Protein AF-U2PQF8-F1 (afdb_monomer_lite)

Organism: NCBI:txid1256908

Foldseek 3Di:
DDDDDDDDDDDPDPVPVVVVVVVVVVVVVVVVVPDDPDDDDVVVVCVVVVDPPDPDPPPPDDDLVLLVVLVVQLVVCLQPVVSDDLVSVVSVVQVCAPPWDAFPVRRIWGWHDDDQWIDIPVDPDTQGSVQLSLLLSQLSVCVNVVHQPPHLVSSVTPPSRVVVRVCVVSVSHDNDPPPPPDD

pLDDT: mean 72.2, std 27.22, range [27.94, 98.44]

Secondary structure (DSSP, 8-state):
-------------THHHHHHHHHHHHHHHHTTTSS------HHHHHHHS--SS-S-----SS--HHHHHHHHHHHHHTT-GGG--HHHHHHHHHHTTT--EE-TTS-EE-EEEETTEEEETT-SS-EEHHHHHHHHHHHHHHHHTT----SHHHH-STTHHHHHHHHHHTTSS-S--------

Sequence (183 aa):
MEKCALVHFCCVSISDFTTFVNHVRIKRKLEFVEGKEKSMSAEIWSGIYPNMKNKDTVNLGKGNKAMDAWNMHLSEIRHCPENLSSEFLWQVLCELEQTYFCTVKGIPFTYIIKGHEMFVNRKEKSITQATILLSARRVLEKQAEGVVVSGPKKIGTFGASYLYPVFCQIGLITEKMNESEEM

Structure (mmCIF, N/CA/C/O backbone):
data_AF-U2PQF8-F1
#
_entry.id   AF-U2PQF8-F1
#
loop_
_atom_site.group_PDB
_atom_site.id
_atom_site.type_symbol
_atom_site.label_atom_id
_atom_site.label_alt_id
_atom_site.label_comp_id
_atom_site.label_asym_id
_atom_site.label_entity_id
_atom_site.label_seq_id
_atom_site.pdbx_PDB_ins_code
_atom_site.Cartn_x
_atom_site.Cartn_y
_atom_site.Cartn_z
_atom_site.occupancy
_atom_site.B_iso_or_equiv
_atom_site.auth_seq_id
_atom_site.auth_comp_id
_atom_site.auth_asym_id
_atom_site.auth_atom_id
_atom_site.pdbx_PDB_model_num
ATOM 1 N N . MET A 1 1 ? 56.859 -37.722 6.690 1.00 39.28 1 MET A N 1
ATOM 2 C CA . MET A 1 1 ? 56.279 -36.409 6.331 1.00 39.28 1 MET A CA 1
ATOM 3 C C . MET A 1 1 ? 55.339 -36.720 5.177 1.00 39.28 1 MET A C 1
ATOM 5 O O . MET A 1 1 ? 55.820 -37.321 4.237 1.00 39.28 1 MET A O 1
ATOM 9 N N . GLU A 1 2 ? 54.020 -36.578 5.230 1.00 36.69 2 GLU A N 1
ATOM 10 C CA . GLU A 1 2 ? 53.159 -35.612 5.919 1.00 36.69 2 GLU A CA 1
ATOM 11 C C . GLU A 1 2 ? 51.858 -36.267 6.428 1.00 36.69 2 GLU A C 1
ATOM 13 O O . GLU A 1 2 ? 51.621 -37.458 6.245 1.00 36.69 2 GLU A O 1
ATOM 18 N N . LYS A 1 3 ? 51.068 -35.478 7.157 1.00 37.78 3 LYS A N 1
ATOM 19 C CA . LYS A 1 3 ? 49.936 -35.864 8.001 1.00 37.78 3 LYS A CA 1
ATOM 20 C C . LYS A 1 3 ? 48.576 -35.540 7.354 1.00 37.78 3 LYS A C 1
ATOM 22 O O . LYS A 1 3 ? 48.454 -34.549 6.650 1.00 37.78 3 LYS A O 1
ATOM 27 N N . CYS A 1 4 ? 47.569 -36.274 7.837 1.00 32.16 4 CYS A N 1
ATOM 28 C CA . CYS A 1 4 ? 46.180 -35.874 8.123 1.00 32.16 4 CYS A CA 1
ATOM 29 C C . CYS A 1 4 ? 45.111 -35.818 7.011 1.00 32.16 4 CYS A C 1
ATOM 31 O O . CYS A 1 4 ? 45.260 -35.233 5.948 1.00 32.16 4 CYS A O 1
ATOM 33 N N . ALA A 1 5 ? 43.975 -36.415 7.381 1.00 41.03 5 ALA A N 1
ATOM 34 C CA . ALA A 1 5 ? 42.700 -36.536 6.690 1.00 41.03 5 ALA A CA 1
ATOM 35 C C . ALA A 1 5 ? 41.818 -35.276 6.790 1.00 41.03 5 ALA A C 1
ATOM 37 O O . ALA A 1 5 ? 41.931 -34.554 7.777 1.00 41.03 5 ALA A O 1
ATOM 38 N N . LEU A 1 6 ? 40.850 -35.114 5.870 1.00 31.66 6 LEU A N 1
ATOM 39 C CA . LEU A 1 6 ? 39.460 -34.759 6.216 1.00 31.66 6 LEU A CA 1
ATOM 40 C C . LEU A 1 6 ? 38.461 -34.998 5.052 1.00 31.66 6 LEU A C 1
ATOM 42 O O . LEU A 1 6 ? 38.498 -34.349 4.014 1.00 31.66 6 LEU A O 1
ATOM 46 N N . VAL A 1 7 ? 37.597 -35.989 5.273 1.00 33.72 7 VAL A N 1
ATOM 47 C CA . VAL A 1 7 ? 36.148 -36.122 5.004 1.00 33.72 7 VAL A CA 1
ATOM 48 C C . VAL A 1 7 ? 35.427 -35.056 4.138 1.00 33.72 7 VAL A C 1
ATOM 50 O O . VAL A 1 7 ? 35.315 -33.899 4.520 1.00 33.72 7 VAL A O 1
ATOM 53 N N . HIS A 1 8 ? 34.838 -35.545 3.031 1.00 36.78 8 HIS A N 1
ATOM 54 C CA . HIS A 1 8 ? 33.428 -35.428 2.581 1.00 36.78 8 HIS A CA 1
ATOM 55 C C . HIS A 1 8 ? 32.649 -34.115 2.827 1.00 36.78 8 HIS A C 1
ATOM 57 O O . HIS A 1 8 ? 32.375 -33.789 3.974 1.00 36.78 8 HIS A O 1
ATOM 63 N N . PHE A 1 9 ? 32.124 -33.491 1.756 1.00 29.44 9 PHE A N 1
ATOM 64 C CA . PHE A 1 9 ? 30.677 -33.307 1.480 1.00 29.44 9 PHE A CA 1
ATOM 65 C C . PHE A 1 9 ? 30.498 -32.480 0.187 1.00 29.44 9 PHE A C 1
ATOM 67 O O . PHE A 1 9 ? 30.820 -31.294 0.147 1.00 29.44 9 PHE A O 1
ATOM 74 N N . CYS A 1 10 ? 29.982 -33.084 -0.887 1.00 31.03 10 CYS A N 1
ATOM 75 C CA . CYS A 1 10 ? 29.561 -32.337 -2.074 1.00 31.03 10 CYS A CA 1
ATOM 76 C C . CYS A 1 10 ? 28.181 -31.728 -1.778 1.00 31.03 10 CYS A C 1
ATOM 78 O O . CYS A 1 10 ? 27.168 -32.426 -1.785 1.00 31.03 10 CYS A O 1
ATOM 80 N N . CYS A 1 11 ? 28.160 -30.442 -1.430 1.00 30.45 11 CYS A N 1
ATOM 81 C CA . CYS A 1 11 ? 26.941 -29.664 -1.251 1.00 30.45 11 CYS A CA 1
ATOM 82 C C . CYS A 1 11 ? 26.339 -29.373 -2.634 1.00 30.45 11 CYS A C 1
ATOM 84 O O . CYS A 1 11 ? 26.761 -28.443 -3.317 1.00 30.45 11 CYS A O 1
ATOM 86 N N . VAL A 1 12 ? 25.380 -30.191 -3.073 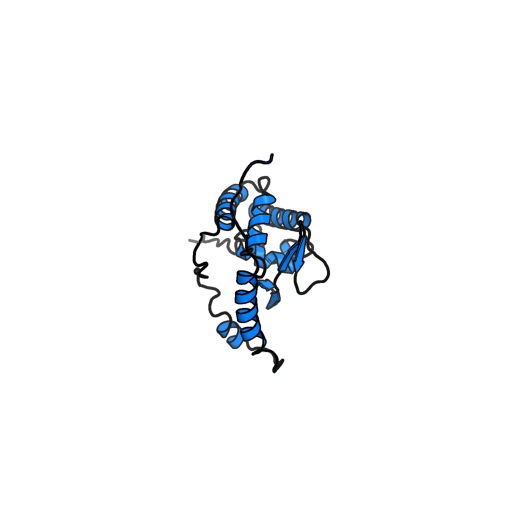1.00 33.62 12 VAL A N 1
ATOM 87 C CA . VAL A 1 12 ? 24.481 -29.813 -4.169 1.00 33.62 12 VAL A CA 1
ATOM 88 C C . VAL A 1 12 ? 23.431 -28.885 -3.566 1.00 33.62 12 VAL A C 1
ATOM 90 O O . VAL A 1 12 ? 22.593 -29.306 -2.768 1.00 33.62 12 VAL A O 1
ATOM 93 N N . SER A 1 13 ? 23.533 -27.602 -3.900 1.00 34.41 13 SER A N 1
ATOM 94 C CA . SER A 1 13 ? 22.643 -26.538 -3.444 1.00 34.41 13 SER A CA 1
ATOM 95 C C . SER A 1 13 ? 21.180 -26.857 -3.767 1.00 34.41 13 SER A C 1
ATOM 97 O O . SER A 1 13 ? 20.793 -27.032 -4.918 1.00 34.41 13 SER A O 1
ATOM 99 N N . ILE A 1 14 ? 20.338 -26.873 -2.734 1.00 39.66 14 ILE A N 1
ATOM 100 C CA . ILE A 1 14 ? 18.876 -27.079 -2.796 1.00 39.66 14 ILE A CA 1
ATOM 101 C C . ILE A 1 14 ? 18.142 -25.864 -3.432 1.00 39.66 14 ILE A C 1
ATOM 103 O O . ILE A 1 14 ? 16.915 -25.824 -3.490 1.00 39.66 14 ILE A O 1
ATOM 107 N N . SER A 1 15 ? 18.868 -24.875 -3.966 1.00 41.31 15 SER A N 1
ATOM 108 C CA . SER A 1 15 ? 18.308 -23.661 -4.582 1.00 41.31 15 SER A CA 1
ATOM 109 C C . SER A 1 15 ? 17.674 -23.873 -5.956 1.00 41.31 15 SER A C 1
ATOM 111 O O . SER A 1 15 ? 16.886 -23.033 -6.381 1.00 41.31 15 SER A O 1
ATOM 113 N N . ASP A 1 16 ? 17.982 -24.973 -6.644 1.00 33.00 16 ASP A N 1
ATOM 114 C CA . ASP A 1 16 ? 17.672 -25.080 -8.077 1.00 33.00 16 ASP A CA 1
ATOM 115 C C . ASP A 1 16 ? 16.402 -25.902 -8.357 1.00 33.00 16 ASP A C 1
ATOM 117 O O . ASP A 1 16 ? 15.809 -25.818 -9.435 1.00 33.00 16 ASP A O 1
ATOM 121 N N . PHE A 1 17 ? 15.922 -26.672 -7.374 1.00 27.94 17 PHE A N 1
ATOM 122 C CA . PHE A 1 17 ? 14.757 -27.543 -7.558 1.00 27.94 17 PHE A CA 1
ATOM 123 C C . PHE A 1 17 ? 13.421 -26.817 -7.322 1.00 27.94 17 PHE A C 1
ATOM 125 O O . PHE A 1 17 ? 12.423 -27.118 -7.978 1.00 27.94 17 PHE A O 1
ATOM 132 N N . THR A 1 18 ? 13.377 -25.818 -6.435 1.00 37.41 18 THR A N 1
ATOM 133 C CA . THR A 1 18 ? 12.146 -25.060 -6.133 1.00 37.41 18 THR A CA 1
ATOM 134 C C . THR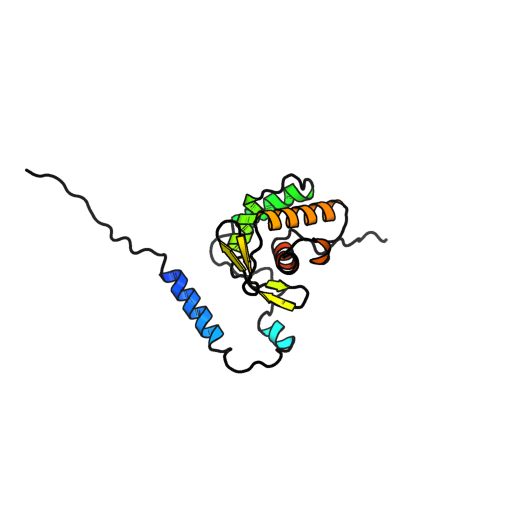 A 1 18 ? 11.778 -24.074 -7.243 1.00 37.41 18 THR A C 1
ATOM 136 O O . THR A 1 18 ? 10.596 -23.881 -7.537 1.00 37.41 18 THR A O 1
ATOM 139 N N . THR A 1 19 ? 12.770 -23.510 -7.931 1.00 39.16 19 THR A N 1
ATOM 140 C CA . THR A 1 19 ? 12.588 -22.688 -9.135 1.00 39.16 19 THR A CA 1
ATOM 141 C C . THR A 1 19 ? 12.051 -23.522 -10.293 1.00 39.16 19 THR A C 1
ATOM 143 O O . THR A 1 19 ? 11.122 -23.084 -10.966 1.00 39.16 19 THR A O 1
ATOM 146 N N . PHE A 1 20 ? 12.543 -24.750 -10.491 1.00 28.25 20 PHE A N 1
ATOM 147 C CA . PHE A 1 20 ? 12.111 -25.611 -11.596 1.00 28.25 20 PHE A CA 1
ATOM 148 C C . PHE A 1 20 ? 10.638 -26.035 -11.489 1.00 28.25 20 PHE A C 1
ATOM 150 O O . PHE A 1 20 ? 9.886 -25.916 -12.457 1.00 28.25 20 PHE A O 1
ATOM 157 N N . VAL A 1 21 ? 10.183 -26.469 -10.307 1.00 38.38 21 VAL A N 1
ATOM 158 C CA . VAL A 1 21 ? 8.797 -26.944 -10.127 1.00 38.38 21 VAL A CA 1
ATOM 159 C C . VAL A 1 21 ? 7.788 -25.795 -10.267 1.00 38.38 21 VAL A C 1
ATOM 161 O O . VAL A 1 21 ? 6.742 -25.967 -10.902 1.00 38.38 21 VAL A O 1
ATOM 164 N N . ASN A 1 22 ? 8.123 -24.600 -9.769 1.00 40.09 22 ASN A N 1
ATOM 165 C CA . ASN A 1 22 ? 7.303 -23.402 -9.962 1.00 40.09 22 ASN A CA 1
ATOM 166 C C . ASN A 1 22 ? 7.292 -22.947 -11.432 1.00 40.09 22 ASN A C 1
ATOM 168 O O . ASN A 1 22 ? 6.227 -22.641 -11.968 1.00 40.09 22 ASN A O 1
ATOM 172 N N . HIS A 1 23 ? 8.432 -22.999 -12.128 1.00 40.41 23 HIS A N 1
ATOM 173 C CA . HIS A 1 23 ? 8.536 -22.615 -13.539 1.00 40.41 23 HIS A CA 1
ATOM 174 C C . HIS A 1 23 ? 7.753 -23.562 -14.468 1.00 40.41 23 HIS A C 1
ATOM 176 O O . HIS A 1 23 ? 7.087 -23.103 -15.394 1.00 40.41 23 HIS A O 1
ATOM 182 N N . VAL A 1 24 ? 7.752 -24.874 -14.197 1.00 37.25 24 VAL A N 1
ATOM 183 C CA . VAL A 1 24 ? 6.980 -25.873 -14.968 1.00 37.25 24 VAL A CA 1
ATOM 184 C C . VAL A 1 24 ? 5.471 -25.736 -14.724 1.00 37.25 24 VAL A C 1
ATOM 186 O O . VAL A 1 24 ? 4.679 -25.867 -15.661 1.00 37.25 24 VAL A O 1
ATOM 189 N N . ARG A 1 25 ? 5.048 -25.422 -13.489 1.00 35.66 25 ARG A N 1
ATOM 190 C CA . ARG A 1 25 ? 3.625 -25.228 -13.151 1.00 35.66 25 ARG A CA 1
ATOM 191 C C . ARG A 1 25 ? 3.064 -23.912 -13.700 1.00 35.66 25 ARG A C 1
ATOM 193 O O . ARG A 1 25 ? 1.903 -23.875 -14.102 1.00 35.66 25 ARG A O 1
ATOM 200 N N . ILE A 1 26 ? 3.894 -22.871 -13.772 1.00 41.88 26 ILE A N 1
ATOM 201 C CA . ILE A 1 26 ? 3.562 -21.576 -14.379 1.00 41.88 26 ILE A CA 1
ATOM 202 C C . ILE A 1 26 ? 3.554 -21.675 -15.914 1.00 41.88 26 ILE A C 1
ATOM 204 O O . ILE A 1 26 ? 2.592 -21.224 -16.534 1.00 41.88 26 ILE A O 1
ATOM 208 N N . LYS A 1 27 ? 4.533 -22.351 -16.541 1.00 33.62 27 LYS A N 1
ATOM 209 C CA . LYS A 1 27 ? 4.566 -22.535 -18.006 1.00 33.62 27 LYS A CA 1
ATOM 210 C C . LYS A 1 27 ? 3.368 -23.308 -18.554 1.00 33.62 27 LYS A C 1
ATOM 212 O O . LYS A 1 27 ? 2.753 -22.836 -19.502 1.00 33.62 27 LYS A O 1
ATOM 217 N N . ARG A 1 28 ? 2.943 -24.407 -17.913 1.00 33.47 28 ARG A N 1
ATOM 218 C CA . ARG A 1 28 ? 1.728 -25.135 -18.346 1.00 33.47 28 ARG A CA 1
ATOM 219 C C . ARG A 1 28 ? 0.446 -24.303 -18.244 1.00 33.47 28 ARG A C 1
ATOM 221 O O . ARG A 1 28 ? -0.516 -24.595 -18.945 1.00 33.47 28 ARG A O 1
ATOM 228 N N . LYS A 1 29 ? 0.409 -23.293 -17.367 1.00 38.31 29 LYS A N 1
ATOM 229 C CA . LYS A 1 29 ? -0.749 -22.400 -17.217 1.00 38.31 29 LYS A CA 1
ATOM 230 C C . LYS A 1 29 ? -0.695 -21.204 -18.178 1.00 38.31 29 LYS A C 1
ATOM 232 O O . LYS A 1 29 ? -1.749 -20.685 -18.521 1.00 38.31 29 LYS A O 1
ATOM 237 N N . LEU A 1 30 ? 0.498 -20.810 -18.634 1.00 39.22 30 LEU A N 1
ATOM 238 C CA . LEU A 1 30 ? 0.728 -19.759 -19.637 1.00 39.22 30 LEU A CA 1
ATOM 239 C C . LEU A 1 30 ? 0.592 -20.255 -21.083 1.00 39.22 30 LEU A C 1
ATOM 241 O O . LEU A 1 30 ? 0.007 -19.543 -21.891 1.00 39.22 30 LEU A O 1
ATOM 245 N N . GLU A 1 31 ? 1.034 -21.476 -21.405 1.00 34.88 31 GLU A N 1
ATOM 246 C CA . GLU A 1 31 ? 0.888 -22.061 -22.756 1.00 34.88 31 GLU A CA 1
ATOM 247 C C . GLU A 1 31 ? -0.588 -22.230 -23.170 1.00 34.88 31 GLU A C 1
ATOM 249 O O . GLU A 1 31 ? -0.909 -22.251 -24.354 1.00 34.88 31 GLU A O 1
ATOM 254 N N . PHE A 1 32 ? -1.519 -22.267 -22.210 1.00 32.34 32 PHE A N 1
ATOM 255 C CA . PHE A 1 32 ? -2.960 -22.280 -22.488 1.00 32.34 32 PHE A CA 1
ATOM 256 C C . PHE A 1 32 ? -3.528 -20.898 -22.877 1.00 32.34 32 PHE A C 1
ATOM 258 O O . PHE A 1 32 ? -4.651 -20.807 -23.366 1.00 32.34 32 PHE A O 1
ATOM 265 N N . VAL A 1 33 ? -2.779 -19.811 -22.656 1.00 41.84 33 VAL A N 1
ATOM 266 C CA . VAL A 1 33 ? -3.267 -18.422 -22.775 1.00 41.84 33 VAL A CA 1
ATOM 267 C C . VAL A 1 33 ? -2.777 -17.729 -24.052 1.00 41.84 33 VAL A C 1
ATOM 269 O O . VAL A 1 33 ? -3.290 -16.672 -24.412 1.00 41.84 33 VAL A O 1
ATOM 272 N N . GLU A 1 34 ? -1.868 -18.332 -24.819 1.00 35.59 34 GLU A N 1
ATOM 273 C CA . GLU A 1 34 ? -1.275 -17.706 -26.015 1.00 35.59 34 GLU A CA 1
ATOM 274 C C . GLU A 1 34 ? -2.200 -17.683 -27.255 1.00 35.59 34 GLU A C 1
ATOM 276 O O . GLU A 1 34 ? -1.763 -17.510 -28.388 1.00 35.59 34 GLU A O 1
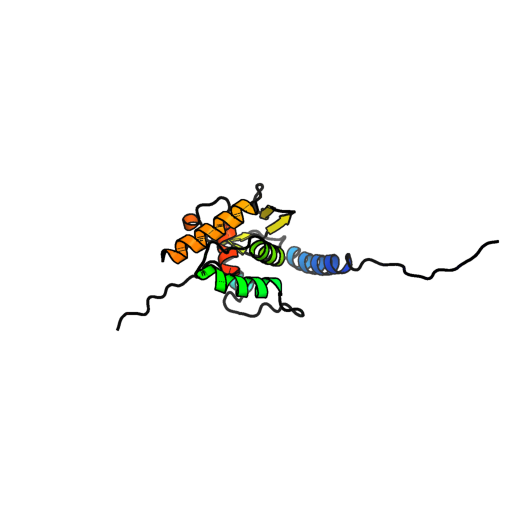ATOM 281 N N . GLY A 1 35 ? -3.514 -17.821 -27.065 1.00 36.12 35 GLY A N 1
ATOM 282 C CA . GLY A 1 35 ? -4.463 -17.966 -28.163 1.00 36.12 35 GLY A CA 1
ATOM 283 C C . GLY A 1 35 ? -5.854 -17.418 -27.879 1.00 36.12 35 GLY A C 1
ATOM 284 O O . GLY A 1 35 ? -6.808 -18.189 -27.931 1.00 36.12 35 GLY A O 1
ATOM 285 N N . LYS A 1 36 ? -5.963 -16.103 -27.626 1.00 32.69 36 LYS A N 1
ATOM 286 C CA . LYS A 1 36 ? -7.052 -15.173 -28.034 1.00 32.69 36 LYS A CA 1
ATOM 287 C C . LYS A 1 36 ? -7.276 -14.079 -26.986 1.00 32.69 36 LYS A C 1
ATOM 289 O O . LYS A 1 36 ? -8.004 -14.263 -26.015 1.00 32.69 36 LYS A O 1
ATOM 294 N N . GLU A 1 37 ? -6.744 -12.893 -27.268 1.00 46.31 37 GLU A N 1
ATOM 295 C CA . GLU A 1 37 ? -7.222 -11.635 -26.694 1.00 46.31 37 GLU A CA 1
ATOM 296 C C . GLU A 1 37 ? -8.677 -11.398 -27.115 1.00 46.31 37 GLU A C 1
ATOM 298 O O . GLU A 1 37 ? -8.963 -10.915 -28.210 1.00 46.31 37 GLU A O 1
ATOM 303 N N . LYS A 1 38 ? -9.622 -11.744 -26.243 1.00 34.50 38 LYS A N 1
ATOM 304 C CA . LYS A 1 38 ? -10.974 -11.183 -26.257 1.00 34.50 38 LYS A CA 1
ATOM 305 C C . LYS A 1 38 ? -11.389 -10.956 -24.814 1.00 34.50 38 LYS A C 1
ATOM 307 O O . LYS A 1 38 ? -11.318 -11.879 -24.011 1.00 34.50 38 LYS A O 1
ATOM 312 N N . SER A 1 39 ? -11.768 -9.710 -24.525 1.00 44.41 39 SER A N 1
ATOM 313 C CA . SER A 1 39 ? -12.405 -9.221 -23.295 1.00 44.41 39 SER A CA 1
ATOM 314 C C . SER A 1 39 ? -12.980 -10.353 -22.435 1.00 44.41 39 SER A C 1
ATOM 316 O O . SER A 1 39 ? -14.034 -10.906 -22.752 1.00 44.41 39 SER A O 1
ATOM 318 N N . MET A 1 40 ? -12.255 -10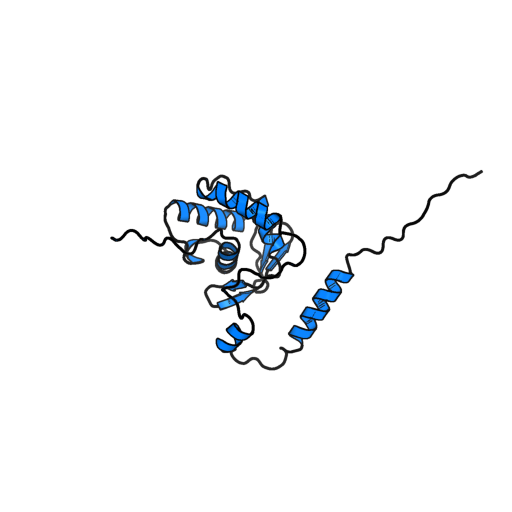.746 -21.386 1.00 42.22 40 MET A N 1
ATOM 319 C CA . MET A 1 40 ? -12.693 -11.812 -20.487 1.00 42.22 40 MET A CA 1
ATOM 320 C C . MET A 1 40 ? -13.894 -11.323 -19.673 1.00 42.22 40 MET A C 1
ATOM 322 O O . MET A 1 40 ? -13.771 -10.366 -18.907 1.00 42.22 40 MET A O 1
ATOM 326 N N . SER A 1 41 ? -15.044 -11.985 -19.849 1.00 41.44 41 SER A N 1
ATOM 327 C CA . SER A 1 41 ? -16.274 -11.734 -19.082 1.00 41.44 41 SER A CA 1
ATOM 328 C C . SER A 1 41 ? -16.023 -11.865 -17.573 1.00 41.44 41 SER A C 1
ATOM 330 O O . SER A 1 41 ? -15.172 -12.649 -17.138 1.00 41.44 41 SER A O 1
ATOM 332 N N . ALA A 1 42 ? -16.794 -11.134 -16.764 1.00 42.16 42 ALA A N 1
ATOM 333 C CA . ALA A 1 42 ? -16.769 -11.212 -15.302 1.00 42.16 42 ALA A CA 1
ATOM 334 C C . ALA A 1 42 ? -16.990 -12.647 -14.771 1.00 42.16 42 ALA A C 1
ATOM 336 O O . ALA A 1 42 ? -16.479 -12.995 -13.708 1.00 42.16 42 ALA A O 1
ATOM 337 N N . GLU A 1 43 ? -17.668 -13.508 -15.537 1.00 39.50 43 GLU A N 1
ATOM 338 C CA . GLU A 1 43 ? -17.876 -14.928 -15.206 1.00 39.50 43 GLU A CA 1
ATOM 339 C C . GLU A 1 43 ? -16.605 -15.780 -15.371 1.00 39.50 43 GLU A C 1
ATOM 341 O O . GLU A 1 43 ? -16.410 -16.768 -14.668 1.00 39.50 43 GLU A O 1
ATOM 346 N N . ILE A 1 44 ? -15.695 -15.392 -16.270 1.00 49.62 44 ILE A N 1
ATOM 347 C CA . ILE A 1 44 ? -14.395 -16.063 -16.418 1.00 49.62 44 ILE A CA 1
ATOM 348 C C . ILE A 1 44 ? -13.470 -15.636 -15.271 1.00 49.62 44 ILE A C 1
ATOM 350 O O . ILE A 1 44 ? -12.723 -16.456 -14.739 1.00 49.62 44 ILE A O 1
ATOM 354 N N . TRP A 1 45 ? -13.564 -14.377 -14.828 1.00 45.22 45 TRP A N 1
ATOM 355 C CA . TRP A 1 45 ? -12.864 -13.903 -13.631 1.00 45.22 45 TRP A CA 1
ATOM 356 C C . TRP A 1 45 ? -13.297 -14.661 -12.375 1.00 45.22 45 TRP A C 1
ATOM 358 O O . TRP A 1 45 ? -12.433 -15.096 -11.618 1.00 45.22 45 TRP A O 1
ATOM 368 N N . SER A 1 46 ? -14.596 -14.896 -12.178 1.00 41.16 46 SER A N 1
ATOM 369 C CA . SER A 1 46 ? -15.074 -15.709 -11.054 1.00 41.16 46 SER A CA 1
ATOM 370 C C . SER A 1 46 ? -14.726 -17.195 -11.206 1.00 41.16 46 SER A C 1
ATOM 372 O O . SER A 1 46 ? -14.476 -17.855 -10.208 1.00 41.16 46 SER A O 1
ATOM 374 N N . GLY A 1 47 ? -14.625 -17.729 -12.426 1.00 40.81 47 GLY A N 1
ATOM 375 C CA . GLY A 1 47 ? -14.177 -19.108 -12.663 1.00 40.81 47 GLY A CA 1
ATOM 376 C C . GLY A 1 47 ? -12.676 -19.341 -12.422 1.00 40.81 47 GLY A C 1
ATOM 377 O O . GLY A 1 47 ? -12.288 -20.409 -11.949 1.00 40.81 47 GLY A O 1
ATOM 378 N N . ILE A 1 48 ? -11.823 -18.351 -12.716 1.00 49.62 48 ILE A N 1
ATOM 379 C CA . ILE A 1 48 ? -10.368 -18.411 -12.465 1.00 49.62 48 ILE A CA 1
ATOM 380 C C . ILE A 1 48 ? -10.036 -18.040 -11.010 1.00 49.62 48 ILE A C 1
ATOM 382 O O . ILE A 1 48 ? -9.110 -18.612 -10.429 1.00 49.62 48 ILE A O 1
ATOM 386 N N . TYR A 1 49 ? -10.812 -17.134 -10.409 1.00 44.06 49 TYR A N 1
ATOM 387 C CA . TYR A 1 49 ? -10.695 -16.691 -9.018 1.00 44.06 49 TYR A CA 1
ATOM 388 C C . TYR A 1 49 ? -11.997 -16.990 -8.254 1.00 44.06 49 TYR A C 1
ATOM 390 O O . TYR A 1 49 ? -12.719 -16.067 -7.873 1.00 44.06 49 TYR A O 1
ATOM 398 N N . PRO A 1 50 ? -12.316 -18.271 -7.989 1.00 37.75 50 PRO A N 1
ATOM 399 C CA . PRO A 1 50 ? -13.608 -18.674 -7.430 1.00 37.75 50 PRO A CA 1
ATOM 400 C C . PRO A 1 50 ? -13.790 -18.327 -5.955 1.00 37.75 50 PRO A C 1
ATOM 402 O O . PRO A 1 50 ? -14.719 -18.821 -5.320 1.00 37.75 50 PRO A O 1
ATOM 405 N N . ASN A 1 51 ? -12.914 -17.508 -5.367 1.00 39.59 51 ASN A N 1
ATOM 406 C CA . ASN A 1 51 ? -12.998 -17.253 -3.947 1.00 39.59 51 ASN A CA 1
ATOM 407 C C . ASN A 1 51 ? -12.341 -15.954 -3.479 1.00 39.59 51 ASN A C 1
ATOM 409 O O . ASN A 1 51 ? -11.215 -15.935 -2.998 1.00 39.59 51 ASN A O 1
ATOM 413 N N . MET A 1 52 ? -13.108 -14.866 -3.540 1.00 44.31 52 MET A N 1
ATOM 414 C CA . MET A 1 52 ? -12.865 -13.672 -2.721 1.00 44.31 52 MET A CA 1
ATOM 415 C C . MET A 1 52 ? -13.582 -13.768 -1.354 1.00 44.31 52 MET A C 1
ATOM 417 O O . MET A 1 52 ? -13.765 -12.768 -0.668 1.00 44.31 52 MET A O 1
ATOM 421 N N . LYS A 1 53 ? -13.997 -14.982 -0.947 1.00 36.31 53 LYS A N 1
ATOM 422 C CA . LYS A 1 53 ? -14.550 -15.322 0.374 1.00 36.31 53 LYS A CA 1
ATOM 423 C C . LYS A 1 53 ? -14.142 -16.745 0.807 1.00 36.31 53 LYS A C 1
ATOM 425 O O . LYS A 1 53 ? -14.995 -17.542 1.179 1.00 36.31 53 LYS A O 1
ATOM 430 N N . ASN A 1 54 ? -12.851 -17.088 0.755 1.00 31.05 54 ASN A N 1
ATOM 431 C CA . ASN A 1 54 ? -12.335 -18.214 1.540 1.00 31.05 54 ASN A CA 1
ATOM 432 C C . ASN A 1 54 ? -11.088 -17.784 2.269 1.00 31.05 54 ASN A C 1
ATOM 434 O O . ASN A 1 54 ? -10.167 -17.229 1.678 1.00 31.05 54 ASN A O 1
ATOM 438 N N . LYS A 1 55 ? -11.073 -18.110 3.550 1.00 40.78 55 LYS A N 1
ATOM 439 C CA . LYS A 1 55 ? -9.987 -17.832 4.474 1.00 40.78 55 LYS A CA 1
ATOM 440 C C . LYS A 1 55 ? -8.823 -18.820 4.330 1.00 40.78 55 LYS A C 1
ATOM 442 O O . LYS A 1 55 ? -7.862 -18.708 5.074 1.00 40.78 55 LYS A O 1
ATOM 447 N N . ASP A 1 56 ? -8.869 -19.717 3.345 1.00 38.38 56 ASP A N 1
ATOM 448 C CA . ASP A 1 56 ? -7.927 -20.824 3.217 1.00 38.38 56 ASP A CA 1
ATOM 449 C C . ASP A 1 56 ? -7.318 -20.892 1.805 1.00 38.38 56 ASP A C 1
ATOM 451 O O . ASP A 1 56 ? -7.650 -21.753 0.989 1.00 38.38 56 ASP A O 1
ATOM 455 N N . THR A 1 57 ? -6.372 -20.001 1.496 1.00 39.59 57 THR A N 1
ATOM 456 C CA . THR A 1 57 ? -5.298 -20.371 0.563 1.00 39.59 57 THR A CA 1
ATOM 457 C C . THR A 1 57 ? -4.289 -21.186 1.349 1.00 39.59 57 THR A C 1
ATOM 459 O O . THR A 1 57 ? -3.499 -20.650 2.123 1.00 39.59 57 THR A O 1
ATOM 462 N N . VAL A 1 58 ? -4.374 -22.499 1.167 1.00 33.72 58 VAL A N 1
ATOM 463 C CA . VAL A 1 58 ? -3.536 -23.519 1.789 1.00 33.72 58 VAL A CA 1
ATOM 464 C C . VAL A 1 58 ? -2.059 -23.224 1.513 1.00 33.72 58 VAL A C 1
ATOM 466 O O . VAL A 1 58 ? -1.513 -23.593 0.475 1.00 33.72 58 VAL A O 1
ATOM 469 N N . ASN A 1 59 ? -1.407 -22.557 2.464 1.00 37.69 59 ASN A N 1
ATOM 470 C CA . ASN A 1 59 ? 0.039 -22.544 2.601 1.00 37.69 59 ASN A CA 1
ATOM 471 C C . ASN A 1 59 ? 0.397 -23.822 3.371 1.00 37.69 59 ASN A C 1
ATOM 473 O O . ASN A 1 59 ? 0.362 -23.875 4.602 1.00 37.69 59 ASN A O 1
ATOM 477 N N . LEU A 1 60 ? 0.599 -24.912 2.631 1.00 35.91 60 LEU A N 1
ATOM 478 C CA . LEU A 1 60 ? 0.919 -26.213 3.203 1.00 35.91 60 LEU A CA 1
ATOM 479 C C . LEU A 1 60 ? 2.342 -26.171 3.781 1.00 35.91 60 LEU A C 1
ATOM 481 O O . LEU A 1 60 ? 3.314 -26.395 3.066 1.00 35.91 60 LEU A O 1
ATOM 485 N N . GLY A 1 61 ? 2.456 -25.914 5.088 1.00 32.72 61 GLY A N 1
ATOM 486 C CA . GLY A 1 61 ? 3.531 -26.503 5.895 1.00 32.72 61 GLY A CA 1
ATOM 487 C C . GLY A 1 61 ? 4.252 -25.622 6.913 1.00 32.72 61 GLY A C 1
ATOM 488 O O . GLY A 1 61 ? 4.946 -26.183 7.757 1.00 32.72 61 GLY A O 1
ATOM 489 N N . LYS A 1 62 ? 4.115 -24.292 6.900 1.00 38.22 62 LYS A N 1
ATOM 490 C CA . LYS A 1 62 ? 4.659 -23.411 7.953 1.00 38.22 62 LYS A CA 1
ATOM 491 C C . LYS A 1 62 ? 3.745 -22.196 8.090 1.00 38.22 62 LYS A C 1
ATOM 493 O O . LYS A 1 62 ? 3.536 -21.501 7.103 1.00 38.22 62 LYS A O 1
ATOM 498 N N . GLY A 1 63 ? 3.195 -21.946 9.283 1.00 51.56 63 GLY A N 1
ATOM 499 C CA . GLY A 1 63 ? 2.510 -20.680 9.568 1.00 51.56 63 GLY A CA 1
ATOM 500 C C . GLY A 1 63 ? 3.396 -19.516 9.122 1.00 51.56 63 GLY A C 1
ATOM 501 O O . GLY A 1 63 ? 4.616 -19.564 9.327 1.00 51.56 63 GLY A O 1
ATOM 502 N N . ASN A 1 64 ? 2.819 -18.537 8.422 1.00 71.88 64 ASN A N 1
ATOM 503 C CA . ASN A 1 64 ? 3.576 -17.395 7.930 1.00 71.88 64 ASN A CA 1
ATOM 504 C C . ASN A 1 64 ? 3.950 -16.523 9.135 1.00 71.88 64 ASN A C 1
ATOM 506 O O . ASN A 1 64 ? 3.226 -15.602 9.499 1.00 71.88 64 ASN A O 1
ATOM 510 N N . LYS A 1 65 ? 5.098 -16.835 9.745 1.00 86.00 65 LYS A N 1
ATOM 511 C CA . LYS A 1 65 ? 5.623 -16.159 10.936 1.00 86.00 65 LYS A CA 1
ATOM 512 C C . LYS A 1 65 ? 5.662 -14.639 10.780 1.00 86.00 65 LYS A C 1
ATOM 514 O O . LYS A 1 65 ? 5.476 -13.936 11.765 1.00 86.00 65 LYS A O 1
ATOM 519 N N . ALA A 1 66 ? 5.911 -14.135 9.571 1.00 87.12 66 ALA A N 1
ATOM 520 C CA . ALA A 1 66 ? 5.939 -12.702 9.305 1.00 87.12 66 ALA A CA 1
ATOM 521 C C . ALA A 1 66 ? 4.529 -12.099 9.255 1.00 87.12 66 ALA A C 1
ATOM 523 O O . ALA A 1 66 ? 4.335 -11.010 9.781 1.00 87.12 66 ALA A O 1
ATOM 524 N N . MET A 1 67 ? 3.534 -12.806 8.707 1.00 88.75 67 MET A N 1
ATOM 525 C CA . MET A 1 67 ? 2.130 -12.386 8.800 1.00 88.75 67 MET A CA 1
ATOM 526 C C . MET A 1 67 ? 1.626 -12.430 10.250 1.00 88.75 67 MET A C 1
ATOM 528 O O . MET A 1 67 ? 0.913 -11.527 10.673 1.00 88.75 67 MET A O 1
ATOM 532 N N . ASP A 1 68 ? 2.024 -13.437 11.031 1.00 90.44 68 ASP A N 1
ATOM 533 C CA . ASP A 1 68 ? 1.677 -13.534 12.454 1.00 90.44 68 ASP A CA 1
ATOM 534 C C . ASP A 1 68 ? 2.304 -12.385 13.261 1.00 90.44 68 ASP A C 1
ATOM 536 O O . ASP A 1 68 ? 1.606 -11.698 14.009 1.00 90.44 68 ASP A O 1
ATOM 540 N N . ALA A 1 69 ? 3.598 -12.117 13.053 1.00 91.88 69 ALA A N 1
ATOM 541 C CA . ALA A 1 69 ? 4.292 -10.978 13.652 1.00 91.88 69 ALA A CA 1
ATOM 542 C C . ALA A 1 69 ? 3.666 -9.643 13.221 1.00 91.88 69 ALA A C 1
ATOM 544 O O . ALA A 1 69 ? 3.459 -8.762 14.052 1.00 91.88 69 ALA A O 1
ATOM 545 N N . TRP A 1 70 ? 3.301 -9.514 11.945 1.00 94.94 70 TRP A N 1
ATOM 546 C CA . TRP A 1 70 ? 2.606 -8.345 11.421 1.00 94.94 70 TRP A CA 1
ATOM 547 C C . TRP A 1 70 ? 1.227 -8.156 12.055 1.00 94.94 70 TRP A C 1
ATOM 549 O O . TRP A 1 70 ? 0.888 -7.039 12.419 1.00 94.94 70 TRP A O 1
ATOM 559 N N . ASN A 1 71 ? 0.442 -9.217 12.243 1.00 93.00 71 ASN A N 1
ATOM 560 C CA . ASN A 1 71 ? -0.871 -9.131 12.886 1.00 93.00 71 ASN A CA 1
ATOM 561 C C . ASN A 1 71 ? -0.764 -8.710 14.358 1.00 93.00 71 ASN A C 1
ATOM 563 O O . ASN A 1 71 ? -1.565 -7.899 14.824 1.00 93.00 71 ASN A O 1
ATOM 567 N N . MET A 1 72 ? 0.233 -9.234 15.076 1.00 92.31 72 MET A N 1
ATOM 568 C CA . MET A 1 72 ? 0.533 -8.815 16.445 1.00 92.31 72 MET A CA 1
ATOM 569 C C . MET A 1 72 ? 0.905 -7.327 16.475 1.00 92.31 72 MET A C 1
ATOM 571 O O . MET A 1 72 ? 0.252 -6.545 17.164 1.00 92.31 72 MET A O 1
ATOM 575 N N . HIS A 1 73 ? 1.847 -6.917 15.624 1.00 94.19 73 HIS A N 1
ATOM 576 C CA . HIS A 1 73 ? 2.273 -5.525 15.473 1.00 94.19 73 HIS A CA 1
ATOM 577 C C . HIS A 1 73 ? 1.123 -4.586 15.074 1.00 94.19 73 HIS A C 1
ATOM 579 O O . HIS A 1 73 ? 0.978 -3.487 15.604 1.00 94.19 73 HIS A O 1
ATOM 585 N N . LEU A 1 74 ? 0.248 -5.028 14.167 1.00 93.12 74 LEU A N 1
ATOM 586 C CA . LEU A 1 74 ? -0.930 -4.280 13.734 1.00 93.12 74 LEU A CA 1
ATOM 587 C C . LEU A 1 74 ? -1.857 -3.936 14.898 1.00 93.12 74 LEU A C 1
ATOM 589 O O . LEU A 1 74 ? -2.422 -2.845 14.913 1.00 93.12 74 LEU A O 1
ATOM 593 N N . SER A 1 75 ? -2.040 -4.858 15.846 1.00 89.38 75 SER A N 1
ATOM 594 C CA . SER A 1 75 ? -2.910 -4.625 17.000 1.00 89.38 75 SER A CA 1
ATOM 595 C C . SER A 1 75 ? -2.389 -3.501 17.904 1.00 89.38 75 SER A C 1
ATOM 597 O O . SER A 1 75 ? -3.182 -2.712 18.419 1.00 89.38 75 SER A O 1
ATOM 599 N N . GLU A 1 76 ? -1.066 -3.368 18.011 1.00 89.62 76 GLU A N 1
ATOM 600 C CA . GLU A 1 76 ? -0.394 -2.339 18.805 1.00 89.62 76 GLU A CA 1
ATOM 601 C C . GLU A 1 76 ? -0.510 -0.962 18.136 1.00 89.62 76 GLU A C 1
ATOM 603 O O . GLU A 1 76 ? -0.918 0.018 18.760 1.00 89.62 76 GLU A O 1
ATOM 608 N N . ILE A 1 77 ? -0.227 -0.881 16.832 1.00 93.19 77 ILE A N 1
ATOM 609 C CA . ILE A 1 77 ? -0.148 0.409 16.126 1.00 93.19 77 ILE A CA 1
ATOM 610 C C . ILE A 1 77 ? -1.503 1.026 15.770 1.00 93.19 77 ILE A C 1
ATOM 612 O O . ILE A 1 77 ? -1.555 2.176 15.341 1.00 93.19 77 ILE A O 1
ATOM 616 N N . ARG A 1 78 ? -2.609 0.289 15.936 1.00 86.31 78 ARG A N 1
ATOM 617 C CA . ARG A 1 78 ? -3.972 0.812 15.720 1.00 86.31 78 ARG A CA 1
ATOM 618 C C . ARG A 1 78 ? -4.295 2.004 16.619 1.00 86.31 78 ARG A C 1
ATOM 620 O O . ARG A 1 78 ? -5.048 2.874 16.198 1.00 86.31 78 ARG A O 1
ATOM 627 N N . HIS A 1 79 ? -3.727 2.031 17.822 1.00 80.38 79 HIS A N 1
ATOM 628 C CA . HIS A 1 79 ? -3.940 3.092 18.809 1.00 80.38 79 HIS A CA 1
ATOM 629 C C . HIS A 1 79 ? -2.743 4.051 18.918 1.00 80.38 79 HIS A C 1
ATOM 631 O O . HIS A 1 79 ? -2.886 5.134 19.474 1.00 80.38 79 HIS A O 1
ATOM 637 N N . CYS A 1 80 ? -1.593 3.666 18.355 1.00 86.56 80 CYS A N 1
ATOM 638 C CA . CYS A 1 80 ? -0.325 4.396 18.408 1.00 86.56 80 CYS A CA 1
ATOM 639 C C . CYS A 1 80 ? 0.393 4.328 17.040 1.00 86.56 80 CYS A C 1
ATOM 641 O O . CYS A 1 80 ? 1.317 3.521 16.870 1.00 86.56 80 CYS A O 1
ATOM 643 N N . PRO A 1 81 ? -0.026 5.119 16.029 1.00 84.62 81 PRO A N 1
ATOM 644 C CA . PRO A 1 81 ? 0.548 5.093 14.676 1.00 84.62 81 PRO A CA 1
ATOM 645 C C . PRO A 1 81 ? 2.065 5.340 14.615 1.00 84.62 81 PRO A C 1
ATOM 647 O O . PRO A 1 81 ? 2.741 4.873 13.693 1.00 84.62 81 PRO A O 1
ATOM 650 N N . GLU A 1 82 ? 2.610 6.061 15.595 1.00 87.75 82 GLU A N 1
ATOM 651 C CA . GLU A 1 82 ? 4.033 6.352 15.765 1.00 87.75 82 GLU A CA 1
ATOM 652 C C . GLU A 1 82 ? 4.894 5.093 15.930 1.00 87.75 82 GLU A C 1
ATOM 654 O O . GLU A 1 82 ? 6.059 5.094 15.531 1.00 87.75 82 GLU A O 1
ATOM 659 N N . ASN A 1 83 ? 4.304 3.999 16.420 1.00 92.19 83 ASN A N 1
ATOM 660 C CA . ASN A 1 83 ? 4.987 2.726 16.639 1.00 92.19 83 ASN A CA 1
ATOM 661 C C . ASN A 1 83 ? 5.063 1.858 15.374 1.00 92.19 83 ASN A C 1
ATOM 663 O O . ASN A 1 83 ? 5.488 0.707 15.441 1.00 92.19 83 ASN A O 1
ATOM 667 N N . LEU A 1 84 ? 4.666 2.362 14.197 1.00 95.25 84 LEU A N 1
ATOM 668 C CA . LEU A 1 84 ? 4.794 1.618 12.942 1.00 95.25 84 LEU A CA 1
ATOM 669 C C . LEU A 1 84 ? 6.260 1.239 12.649 1.00 95.25 84 LEU A C 1
ATOM 671 O O . LEU A 1 84 ? 7.044 2.059 12.164 1.00 95.25 84 LEU A O 1
ATOM 675 N N . SER A 1 85 ? 6.589 -0.036 12.868 1.00 95.88 85 SER A N 1
ATOM 676 C CA . SER A 1 85 ? 7.848 -0.658 12.462 1.00 95.88 85 SER A CA 1
ATOM 677 C C . SER A 1 85 ? 7.938 -0.765 10.943 1.00 95.88 85 SER A C 1
ATOM 679 O O . SER A 1 85 ? 7.066 -1.324 10.268 1.00 95.88 85 SER A O 1
ATOM 681 N N . SER A 1 86 ? 9.041 -0.241 10.409 1.00 95.06 86 SER A N 1
ATOM 682 C CA . SER A 1 86 ? 9.357 -0.349 8.988 1.00 95.06 86 SER A CA 1
ATOM 683 C C . SER A 1 86 ? 9.738 -1.779 8.601 1.00 95.06 86 SER A C 1
ATOM 685 O O . SER A 1 86 ? 9.492 -2.201 7.473 1.00 95.06 86 SER A O 1
ATOM 687 N N . GLU A 1 87 ? 10.285 -2.527 9.556 1.00 94.88 87 GLU A N 1
ATOM 688 C CA . GLU A 1 87 ? 10.803 -3.879 9.417 1.00 94.88 87 GLU A CA 1
ATOM 689 C C . GLU A 1 87 ? 9.659 -4.880 9.273 1.00 94.88 87 GLU A C 1
ATOM 691 O O . GLU A 1 87 ? 9.638 -5.620 8.293 1.00 94.88 87 GLU A O 1
ATOM 696 N N . PHE A 1 88 ? 8.672 -4.862 10.179 1.00 95.25 88 PHE A N 1
ATOM 697 C CA . PHE A 1 88 ? 7.525 -5.774 10.093 1.00 95.25 88 PHE A CA 1
ATOM 698 C C . PHE A 1 88 ? 6.687 -5.528 8.837 1.00 95.25 88 PHE A C 1
ATOM 700 O O . PHE A 1 88 ? 6.308 -6.482 8.154 1.00 95.25 88 PHE A O 1
ATOM 707 N N . LEU A 1 89 ? 6.460 -4.257 8.482 1.00 97.00 89 LEU A N 1
ATOM 708 C CA . LEU A 1 89 ? 5.779 -3.906 7.235 1.00 97.00 89 LEU A CA 1
ATOM 709 C C . LEU A 1 89 ? 6.562 -4.409 6.015 1.00 97.00 89 LEU A C 1
ATOM 711 O O . LEU A 1 89 ? 5.975 -4.926 5.071 1.00 97.00 89 LEU A O 1
ATOM 715 N N . TRP A 1 90 ? 7.886 -4.267 6.007 1.00 96.75 90 TRP A N 1
ATOM 716 C CA . TRP A 1 90 ? 8.692 -4.733 4.883 1.00 96.75 90 TRP A CA 1
ATOM 717 C C . TRP A 1 90 ? 8.712 -6.257 4.771 1.00 96.75 90 TRP A C 1
ATOM 719 O O . TRP A 1 90 ? 8.543 -6.791 3.679 1.00 96.75 90 TRP A O 1
ATOM 729 N N . GLN A 1 91 ? 8.843 -6.959 5.897 1.00 95.88 91 GLN A N 1
ATOM 730 C CA . GLN A 1 91 ? 8.844 -8.421 5.946 1.00 95.88 91 GLN A CA 1
ATOM 731 C C . GLN A 1 91 ? 7.550 -9.015 5.390 1.00 95.88 91 GLN A C 1
ATOM 733 O O . GLN A 1 91 ? 7.614 -9.900 4.539 1.00 95.88 91 GLN A O 1
ATOM 738 N N . VAL A 1 92 ? 6.381 -8.506 5.800 1.00 96.25 92 VAL A N 1
ATOM 739 C CA . VAL A 1 92 ? 5.105 -9.007 5.260 1.00 96.25 92 VAL A CA 1
ATOM 740 C C . VAL A 1 92 ? 4.974 -8.728 3.757 1.00 96.25 92 VAL A C 1
ATOM 742 O O . VAL A 1 92 ? 4.421 -9.544 3.025 1.00 96.25 92 VAL A O 1
ATOM 745 N N . LEU A 1 93 ? 5.531 -7.619 3.256 1.00 96.56 93 LEU A N 1
ATOM 746 C CA . LEU A 1 93 ? 5.526 -7.324 1.822 1.00 96.56 93 LEU A CA 1
ATOM 747 C C . LEU A 1 93 ? 6.439 -8.263 1.025 1.00 96.56 93 LEU A C 1
ATOM 749 O O . LEU A 1 93 ? 6.059 -8.641 -0.084 1.00 96.56 93 LEU A O 1
ATOM 753 N N . CYS A 1 94 ? 7.590 -8.663 1.571 1.00 95.31 94 CYS A N 1
ATOM 754 C CA . CYS A 1 94 ? 8.459 -9.675 0.963 1.00 95.31 94 CYS A CA 1
ATOM 755 C C . CYS A 1 94 ? 7.753 -11.034 0.851 1.00 95.31 94 CYS A C 1
ATOM 757 O O . CYS A 1 94 ? 7.820 -11.675 -0.193 1.00 95.31 94 CYS A O 1
ATOM 759 N N . GLU A 1 95 ? 7.015 -11.452 1.883 1.00 94.31 95 GLU A N 1
ATOM 760 C CA . GLU A 1 95 ? 6.248 -12.710 1.858 1.00 94.31 95 GLU A CA 1
ATOM 761 C C . GLU A 1 95 ? 5.120 -12.719 0.817 1.00 94.31 95 GLU A C 1
ATOM 763 O O . GLU A 1 95 ? 4.700 -13.777 0.351 1.00 94.31 95 GLU A O 1
ATOM 768 N N . LEU A 1 96 ? 4.610 -11.541 0.458 1.00 93.81 96 LEU A N 1
ATOM 769 C CA . LEU A 1 96 ? 3.533 -11.378 -0.516 1.00 93.81 96 LEU A CA 1
ATOM 770 C C . LEU A 1 96 ? 4.032 -11.147 -1.951 1.00 93.81 96 LEU A C 1
ATOM 772 O O . LEU A 1 96 ? 3.216 -10.938 -2.855 1.00 93.81 96 LEU A O 1
ATOM 776 N N . GLU A 1 97 ? 5.342 -11.206 -2.201 1.00 91.75 97 GLU A N 1
ATOM 777 C CA . GLU A 1 97 ? 5.877 -11.136 -3.559 1.00 91.75 97 GLU A CA 1
ATOM 778 C C . GLU A 1 97 ? 5.236 -12.159 -4.499 1.00 91.75 97 GLU A C 1
ATOM 780 O O . GLU A 1 97 ? 4.853 -13.259 -4.105 1.00 91.75 97 GLU A O 1
ATOM 785 N N . GLN A 1 98 ? 5.114 -11.786 -5.777 1.00 92.19 98 GLN A N 1
ATOM 786 C CA . GLN A 1 98 ? 4.506 -12.617 -6.825 1.00 92.19 98 GLN A CA 1
ATOM 787 C C . GLN A 1 98 ? 3.050 -13.049 -6.562 1.00 92.19 98 GLN A C 1
ATOM 789 O O . GLN A 1 98 ? 2.465 -13.760 -7.381 1.00 92.19 98 GLN A O 1
ATOM 794 N N . THR A 1 99 ? 2.420 -12.557 -5.493 1.00 92.12 99 THR A N 1
ATOM 795 C CA . THR A 1 99 ? 0.977 -12.682 -5.282 1.00 92.12 99 THR A CA 1
ATOM 796 C C . THR A 1 99 ? 0.230 -11.791 -6.275 1.00 92.12 99 THR A C 1
ATOM 798 O O . THR A 1 99 ? 0.678 -10.695 -6.626 1.00 92.12 99 THR A O 1
ATOM 801 N N . TYR A 1 100 ? -0.921 -12.270 -6.747 1.00 94.06 100 TYR A N 1
ATOM 802 C CA . TYR A 1 100 ? -1.783 -11.524 -7.658 1.00 94.06 100 TYR A CA 1
ATOM 803 C C . TYR A 1 100 ? -2.662 -10.532 -6.900 1.00 94.06 100 TYR A C 1
ATOM 805 O O . TYR A 1 100 ? -3.407 -10.909 -6.001 1.00 94.06 100 TYR A O 1
ATOM 813 N N . PHE A 1 101 ? -2.635 -9.277 -7.341 1.00 94.62 101 PHE A N 1
ATOM 814 C CA . PHE A 1 101 ? -3.487 -8.205 -6.840 1.00 94.62 101 PHE A CA 1
ATOM 815 C C . PHE A 1 101 ? -4.240 -7.539 -7.988 1.00 94.62 101 PHE A C 1
ATOM 817 O O . PHE A 1 101 ? -3.806 -7.574 -9.139 1.00 94.62 101 PHE A O 1
ATOM 824 N N . CYS A 1 102 ? -5.353 -6.879 -7.673 1.00 94.31 102 CYS A N 1
ATOM 825 C CA . CYS A 1 102 ? -6.082 -6.036 -8.615 1.00 94.31 102 CYS A CA 1
ATOM 826 C C . CYS A 1 102 ? -6.198 -4.619 -8.062 1.00 94.31 102 CYS A C 1
ATOM 828 O O . CYS A 1 102 ? -6.552 -4.413 -6.904 1.00 94.31 102 CYS A O 1
ATOM 830 N N . THR A 1 103 ? -5.909 -3.623 -8.897 1.00 93.50 103 THR A N 1
ATOM 831 C CA . THR A 1 103 ? -6.219 -2.227 -8.554 1.00 93.50 103 THR A CA 1
ATOM 832 C C . THR A 1 103 ? -7.734 -2.038 -8.426 1.00 93.50 103 THR A C 1
ATOM 834 O O . THR A 1 103 ? -8.505 -2.812 -8.988 1.00 93.50 103 THR A O 1
ATOM 837 N N . VAL A 1 104 ? -8.178 -0.947 -7.791 1.00 91.25 104 VAL A N 1
ATOM 838 C CA . VAL A 1 104 ? -9.616 -0.595 -7.703 1.00 91.25 104 VAL A CA 1
ATOM 839 C C . VAL A 1 104 ? -10.295 -0.521 -9.083 1.00 91.25 104 VAL A C 1
ATOM 841 O O . VAL A 1 104 ? -11.491 -0.744 -9.200 1.00 91.25 104 VAL A O 1
ATOM 844 N N . LYS A 1 105 ? -9.535 -0.251 -10.153 1.00 90.94 105 LYS A N 1
ATOM 845 C CA . LYS A 1 105 ? -10.035 -0.242 -11.538 1.00 90.94 105 LYS A CA 1
ATOM 846 C C . LYS A 1 105 ? -10.060 -1.631 -12.202 1.00 90.94 105 LYS A C 1
ATOM 848 O O . LYS A 1 105 ? -10.186 -1.708 -13.417 1.00 90.94 105 LYS A O 1
ATOM 853 N N . GLY A 1 106 ? -9.868 -2.709 -11.443 1.00 88.69 106 GLY A N 1
ATOM 854 C CA . GLY A 1 106 ? -9.875 -4.084 -11.952 1.00 88.69 106 GLY A CA 1
ATOM 855 C C . GLY A 1 106 ? -8.628 -4.474 -12.742 1.00 88.69 106 GLY A C 1
ATOM 856 O O . GLY A 1 106 ? -8.639 -5.473 -13.450 1.00 88.69 106 GLY A O 1
ATOM 857 N N . ILE A 1 107 ? -7.549 -3.689 -12.660 1.00 91.88 107 ILE A N 1
ATOM 858 C CA . ILE A 1 107 ? -6.341 -3.991 -13.428 1.00 91.88 107 ILE A CA 1
ATOM 859 C C . ILE A 1 107 ? -5.415 -4.906 -12.612 1.00 91.88 107 ILE A C 1
ATOM 861 O O . ILE A 1 107 ? -4.969 -4.457 -11.546 1.00 91.88 107 ILE A O 1
ATOM 865 N N . PRO A 1 108 ? -5.111 -6.130 -13.087 1.00 93.81 108 PRO A N 1
ATOM 866 C CA . PRO A 1 108 ? -4.284 -7.084 -12.357 1.00 93.81 108 PRO A CA 1
ATOM 867 C C . PRO A 1 108 ? -2.809 -6.684 -12.368 1.00 93.81 108 PRO A C 1
ATOM 869 O O . PRO A 1 108 ? -2.333 -6.078 -13.327 1.00 93.81 108 PRO A O 1
ATOM 872 N N . PHE A 1 109 ? -2.074 -7.032 -11.315 1.00 95.19 109 PHE A N 1
ATOM 873 C CA . PHE A 1 109 ? -0.629 -6.840 -11.215 1.00 95.19 109 PHE A CA 1
ATOM 874 C C . PHE A 1 109 ? -0.001 -7.811 -10.205 1.00 95.19 109 PHE A C 1
ATOM 876 O O . PHE A 1 109 ? -0.687 -8.399 -9.369 1.00 95.19 109 PHE A O 1
ATOM 883 N N . THR A 1 110 ? 1.320 -7.936 -10.283 1.00 96.00 110 THR A N 1
ATOM 884 C CA . THR A 1 110 ? 2.181 -8.551 -9.264 1.00 96.00 110 THR A CA 1
ATOM 885 C C . THR A 1 110 ? 3.349 -7.606 -8.980 1.00 96.00 110 THR A C 1
ATOM 887 O O . THR A 1 110 ? 3.553 -6.613 -9.691 1.00 96.00 110 THR A O 1
ATOM 890 N N . TYR A 1 111 ? 4.131 -7.892 -7.943 1.00 97.56 111 TYR A N 1
ATOM 891 C CA . TYR A 1 111 ? 5.369 -7.168 -7.679 1.00 97.56 111 TYR A CA 1
ATOM 892 C C . TYR A 1 111 ? 6.494 -8.103 -7.226 1.00 97.56 111 TYR A C 1
ATOM 894 O O . TYR A 1 111 ? 6.261 -9.263 -6.874 1.00 97.56 111 TYR A O 1
ATOM 902 N N . ILE A 1 112 ? 7.712 -7.571 -7.264 1.00 97.06 112 ILE A N 1
ATOM 903 C CA . ILE A 1 112 ? 8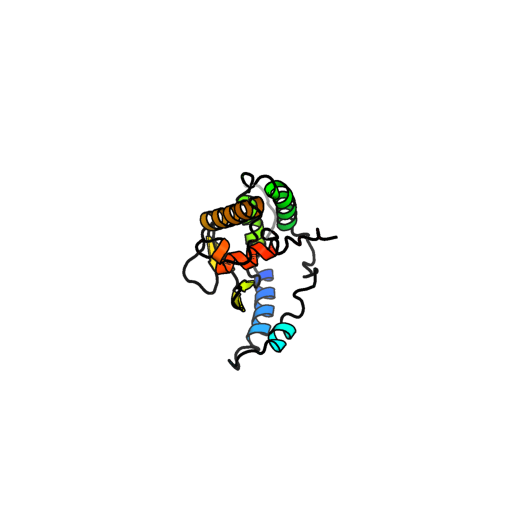.917 -8.119 -6.628 1.00 97.06 112 ILE A CA 1
ATOM 904 C C . ILE A 1 112 ? 9.575 -7.020 -5.796 1.00 97.06 112 ILE A C 1
ATOM 906 O O . ILE A 1 112 ? 9.425 -5.839 -6.123 1.00 97.06 112 ILE A O 1
ATOM 910 N N . ILE A 1 113 ? 10.326 -7.381 -4.763 1.00 96.75 113 ILE A N 1
ATOM 911 C CA . ILE A 1 113 ? 11.162 -6.461 -3.999 1.00 96.75 113 ILE A CA 1
ATOM 912 C C . ILE A 1 113 ? 12.626 -6.697 -4.370 1.00 96.75 113 ILE A C 1
ATOM 914 O O . ILE A 1 113 ? 13.099 -7.820 -4.528 1.00 96.75 113 ILE A O 1
ATOM 918 N N . LYS A 1 114 ? 13.369 -5.603 -4.544 1.00 95.94 114 LYS A N 1
ATOM 919 C CA . LYS A 1 114 ? 14.827 -5.622 -4.696 1.00 95.94 114 LYS A CA 1
ATOM 920 C C . LYS A 1 114 ? 15.415 -4.598 -3.736 1.00 95.94 114 LYS A C 1
ATOM 922 O O . LYS A 1 114 ? 15.207 -3.398 -3.903 1.00 95.94 114 LYS A O 1
ATOM 927 N N . GLY A 1 115 ? 16.133 -5.067 -2.718 1.00 95.69 115 GLY A N 1
ATOM 928 C CA . GLY A 1 115 ? 16.670 -4.198 -1.669 1.00 95.69 115 GLY A CA 1
ATOM 929 C C . GLY A 1 115 ? 15.553 -3.482 -0.906 1.00 95.69 115 GLY A C 1
ATOM 930 O O . GLY A 1 115 ? 14.756 -4.133 -0.239 1.00 95.69 115 GLY A O 1
ATOM 931 N N . HIS A 1 116 ? 15.493 -2.154 -1.034 1.00 96.88 116 HIS A N 1
ATOM 932 C CA . HIS A 1 116 ? 14.512 -1.279 -0.373 1.00 96.88 116 HIS A CA 1
ATOM 933 C C . HIS A 1 116 ? 13.453 -0.731 -1.342 1.00 96.88 116 HIS A C 1
ATOM 935 O O . HIS A 1 116 ? 12.867 0.328 -1.108 1.00 96.88 116 HIS A O 1
ATOM 941 N N . GLU A 1 117 ? 13.224 -1.414 -2.462 1.00 97.62 117 GLU A N 1
ATOM 942 C CA . GLU A 1 117 ? 12.310 -0.962 -3.505 1.00 97.62 117 GLU A CA 1
ATOM 943 C C . GLU A 1 117 ? 11.385 -2.075 -3.990 1.00 97.62 117 GLU A C 1
ATOM 945 O O . GLU A 1 117 ? 11.805 -3.204 -4.234 1.00 97.62 117 GLU A O 1
ATOM 950 N N . MET A 1 118 ? 10.116 -1.722 -4.182 1.00 98.19 118 MET A N 1
ATOM 951 C CA . MET A 1 118 ? 9.089 -2.567 -4.779 1.00 98.19 118 MET A CA 1
ATOM 952 C C . MET A 1 118 ? 8.936 -2.237 -6.266 1.00 98.19 118 MET A C 1
ATOM 954 O O . MET A 1 118 ? 8.672 -1.091 -6.638 1.00 98.19 118 MET A O 1
ATOM 958 N N . PHE A 1 119 ? 9.024 -3.253 -7.118 1.00 97.88 119 PHE A N 1
ATOM 959 C CA . PHE A 1 119 ? 8.849 -3.156 -8.565 1.00 97.88 119 PHE A CA 1
ATOM 960 C C . PHE A 1 119 ? 7.546 -3.834 -8.970 1.00 97.88 119 PHE A C 1
ATOM 962 O O . PHE A 1 119 ? 7.411 -5.053 -8.883 1.00 97.88 119 PHE A O 1
ATOM 969 N N . VAL A 1 120 ? 6.585 -3.038 -9.431 1.00 97.38 120 VAL A N 1
ATOM 970 C CA . VAL A 1 120 ? 5.311 -3.538 -9.956 1.00 97.38 120 VAL A CA 1
ATOM 971 C C . VAL A 1 120 ? 5.494 -3.919 -11.422 1.00 97.38 120 VAL A C 1
ATOM 973 O O . VAL A 1 120 ? 5.963 -3.104 -12.212 1.00 97.38 120 VAL A O 1
ATOM 976 N N . ASN A 1 121 ? 5.059 -5.115 -11.820 1.00 94.62 121 ASN A N 1
ATOM 977 C CA . ASN A 1 121 ? 5.293 -5.665 -13.165 1.00 94.62 121 ASN A CA 1
ATOM 978 C C . ASN A 1 121 ? 4.690 -4.846 -14.327 1.00 94.62 121 ASN A C 1
ATOM 980 O O . ASN A 1 121 ? 5.026 -5.070 -15.485 1.00 94.62 121 ASN A O 1
ATOM 984 N N . ARG A 1 122 ? 3.790 -3.905 -14.031 1.00 90.75 122 ARG A N 1
ATOM 985 C CA . ARG A 1 122 ? 3.126 -3.025 -15.008 1.00 90.75 122 ARG A CA 1
ATOM 986 C C . ARG A 1 122 ? 3.690 -1.605 -15.050 1.00 90.75 122 ARG A C 1
ATOM 988 O O . ARG A 1 122 ? 3.062 -0.727 -15.639 1.00 90.75 122 ARG A O 1
ATOM 995 N N . LYS A 1 123 ? 4.808 -1.335 -14.372 1.00 85.75 123 LYS A N 1
ATOM 996 C CA . LYS A 1 123 ? 5.352 0.019 -14.240 1.00 85.75 123 LYS A CA 1
ATOM 997 C C . LYS A 1 123 ? 6.873 0.023 -14.313 1.00 85.75 123 LYS A C 1
ATOM 999 O O . LYS A 1 123 ? 7.529 -0.815 -13.714 1.00 85.75 123 LYS A O 1
ATOM 1004 N N . GLU A 1 124 ? 7.416 1.035 -14.979 1.00 84.69 124 GLU A N 1
ATOM 1005 C CA . GLU A 1 124 ? 8.866 1.239 -15.075 1.00 84.69 124 GLU A CA 1
ATOM 1006 C C . GLU A 1 124 ? 9.475 1.760 -13.765 1.00 84.69 124 GLU A C 1
ATOM 1008 O O . GLU A 1 124 ? 10.582 1.388 -13.394 1.00 84.69 124 GLU A O 1
ATOM 1013 N N . LYS A 1 125 ? 8.744 2.619 -13.044 1.00 90.75 125 LYS A N 1
ATOM 1014 C CA . LYS A 1 125 ? 9.194 3.208 -11.774 1.00 90.75 125 LYS A CA 1
ATOM 1015 C C . LYS A 1 125 ? 8.838 2.318 -10.581 1.00 90.75 125 LYS A C 1
ATOM 1017 O O . LYS A 1 125 ? 7.667 1.959 -10.417 1.00 90.75 125 LYS A O 1
ATOM 1022 N N . SER A 1 126 ? 9.827 2.072 -9.728 1.00 96.88 126 SER A N 1
ATOM 1023 C CA . SER A 1 126 ? 9.707 1.431 -8.416 1.00 96.88 126 SER A CA 1
ATOM 1024 C C . SER A 1 126 ? 9.008 2.322 -7.385 1.00 96.88 126 SER A C 1
ATOM 1026 O O . SER A 1 126 ? 8.867 3.535 -7.558 1.00 96.88 126 SER A O 1
ATOM 1028 N N . ILE A 1 127 ? 8.554 1.708 -6.295 1.00 98.19 127 ILE A N 1
ATOM 1029 C CA . ILE A 1 127 ? 8.073 2.380 -5.089 1.00 98.19 127 ILE A CA 1
ATOM 1030 C C . ILE A 1 127 ? 9.084 2.090 -3.976 1.00 98.19 127 ILE A C 1
ATOM 1032 O O . ILE A 1 127 ? 9.316 0.932 -3.637 1.00 98.19 127 ILE A O 1
ATOM 1036 N N . THR A 1 128 ? 9.683 3.129 -3.400 1.00 98.31 128 THR A N 1
ATOM 1037 C CA . THR A 1 128 ? 10.680 2.970 -2.331 1.00 98.31 128 THR A CA 1
ATOM 1038 C C . THR A 1 128 ? 10.029 2.566 -1.007 1.00 98.31 128 THR A C 1
ATOM 1040 O O . THR A 1 128 ? 8.890 2.950 -0.726 1.00 98.31 128 THR A O 1
ATOM 1043 N N . GLN A 1 129 ? 10.768 1.862 -0.146 1.00 98.19 129 GLN A N 1
ATOM 1044 C CA . GLN A 1 129 ? 10.334 1.503 1.209 1.00 98.19 129 GLN A CA 1
ATOM 1045 C C . GLN A 1 129 ? 9.908 2.743 2.004 1.00 98.19 129 GLN A C 1
ATOM 1047 O O . GLN A 1 129 ? 8.878 2.719 2.670 1.00 98.19 129 GLN A O 1
ATOM 1052 N N . ALA A 1 130 ? 10.630 3.860 1.866 1.00 97.75 130 ALA A N 1
ATOM 1053 C CA . ALA A 1 130 ? 10.261 5.131 2.490 1.00 97.75 130 ALA A CA 1
ATOM 1054 C C . ALA A 1 130 ? 8.880 5.636 2.028 1.00 97.75 130 ALA A C 1
ATOM 1056 O O . ALA A 1 130 ? 8.072 6.082 2.842 1.00 97.75 130 ALA A O 1
ATOM 1057 N N . THR A 1 131 ? 8.572 5.518 0.731 1.00 98.06 131 THR A N 1
ATOM 1058 C CA . THR A 1 131 ? 7.255 5.892 0.186 1.00 98.06 131 THR A CA 1
ATOM 1059 C C . THR A 1 131 ? 6.156 4.968 0.708 1.00 98.06 131 THR A C 1
ATOM 1061 O O . THR A 1 131 ? 5.055 5.425 1.020 1.00 98.06 131 THR A O 1
ATOM 1064 N N . ILE A 1 132 ? 6.441 3.671 0.827 1.00 98.44 132 ILE A N 1
ATOM 1065 C CA . ILE A 1 132 ? 5.504 2.675 1.362 1.00 98.44 132 ILE A CA 1
ATOM 1066 C C . ILE A 1 132 ? 5.221 2.944 2.840 1.00 98.44 132 ILE A C 1
ATOM 1068 O O . ILE A 1 132 ? 4.056 3.015 3.226 1.00 98.44 132 ILE A O 1
ATOM 1072 N N . LEU A 1 133 ? 6.262 3.187 3.639 1.00 97.62 133 LEU A N 1
ATOM 1073 C CA . LEU A 1 133 ? 6.141 3.533 5.053 1.00 97.62 133 LEU A CA 1
ATOM 1074 C C . LEU A 1 133 ? 5.317 4.812 5.246 1.00 97.62 133 LEU A C 1
ATOM 1076 O O . LEU A 1 133 ? 4.381 4.825 6.039 1.00 97.62 133 LEU A O 1
ATOM 1080 N N . LEU A 1 134 ? 5.600 5.864 4.468 1.00 97.38 134 LEU A N 1
ATOM 1081 C CA . LEU A 1 134 ? 4.809 7.098 4.475 1.00 97.38 134 LEU A CA 1
ATOM 1082 C C . LEU A 1 134 ? 3.336 6.836 4.128 1.00 97.38 134 LEU A C 1
ATOM 1084 O O . LEU A 1 134 ? 2.436 7.402 4.744 1.00 97.38 134 LEU A O 1
ATOM 1088 N N . SER A 1 135 ? 3.082 5.973 3.144 1.00 98.12 135 SER A N 1
ATOM 1089 C CA . SER A 1 135 ? 1.723 5.601 2.739 1.00 98.12 135 SER A CA 1
ATOM 1090 C C . SER A 1 135 ? 0.980 4.878 3.862 1.00 98.12 135 SER A C 1
ATOM 1092 O O . SER A 1 135 ? -0.190 5.166 4.092 1.00 98.12 135 SER A O 1
ATOM 1094 N N . ALA A 1 136 ? 1.658 3.971 4.568 1.00 97.81 136 ALA A N 1
ATOM 1095 C CA . ALA A 1 136 ? 1.092 3.236 5.692 1.00 97.81 136 ALA A CA 1
ATOM 1096 C C . ALA A 1 136 ? 0.792 4.151 6.891 1.00 97.81 136 ALA A C 1
ATOM 1098 O O . ALA A 1 136 ? -0.301 4.070 7.448 1.00 97.81 136 ALA A O 1
ATOM 1099 N N . ARG A 1 137 ? 1.694 5.085 7.230 1.00 96.06 137 ARG A N 1
ATOM 1100 C CA . ARG A 1 137 ? 1.450 6.094 8.282 1.00 96.06 137 ARG A CA 1
ATOM 1101 C C . ARG A 1 137 ? 0.205 6.923 7.998 1.00 96.06 137 ARG A C 1
ATOM 1103 O O . ARG A 1 137 ? -0.681 6.986 8.838 1.00 96.06 137 ARG A O 1
ATOM 1110 N N . ARG A 1 138 ? 0.071 7.439 6.773 1.00 96.00 138 ARG A N 1
ATOM 1111 C CA . ARG A 1 138 ? -1.118 8.203 6.363 1.00 96.00 138 ARG A CA 1
ATOM 1112 C C . ARG A 1 138 ? -2.416 7.410 6.473 1.00 96.00 138 ARG A C 1
ATOM 1114 O O . ARG A 1 138 ? -3.465 8.000 6.709 1.00 96.00 138 ARG A O 1
ATOM 1121 N N . VAL A 1 139 ? -2.375 6.095 6.245 1.00 96.56 139 VAL A N 1
ATOM 1122 C CA . VAL A 1 13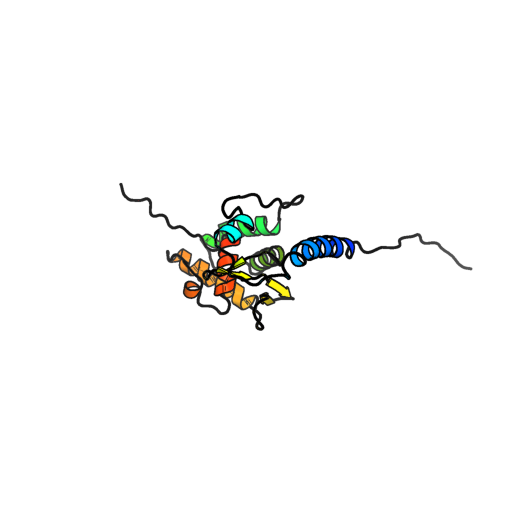9 ? -3.544 5.227 6.450 1.00 96.56 139 VAL A CA 1
ATOM 1123 C C . VAL A 1 139 ? -3.906 5.162 7.930 1.00 96.56 139 VAL A C 1
ATOM 1125 O O . VAL A 1 139 ? -5.072 5.352 8.261 1.00 96.56 139 VAL A O 1
ATOM 1128 N N . LEU A 1 140 ? -2.927 4.923 8.805 1.00 95.12 140 LEU A N 1
ATOM 1129 C CA . LEU A 1 140 ? -3.148 4.851 10.251 1.00 95.12 140 LEU A CA 1
ATOM 1130 C C . LEU A 1 140 ? -3.655 6.183 10.815 1.00 95.12 140 LEU A C 1
ATOM 1132 O O . LEU A 1 140 ? -4.665 6.184 11.507 1.00 95.12 140 LEU A O 1
ATOM 1136 N N . GLU A 1 141 ? -3.023 7.300 10.450 1.00 93.19 141 GLU A N 1
ATOM 1137 C CA . GLU A 1 141 ? -3.434 8.660 10.833 1.00 93.19 141 GLU A CA 1
ATOM 1138 C C . GLU A 1 141 ? -4.897 8.925 10.450 1.00 93.19 141 GLU A C 1
ATOM 1140 O O . GLU A 1 141 ? -5.712 9.280 11.295 1.00 93.19 141 GLU A O 1
ATOM 1145 N N . LYS A 1 142 ? -5.275 8.644 9.195 1.00 93.31 142 LYS A N 1
ATOM 1146 C CA . LYS A 1 142 ? -6.660 8.812 8.729 1.00 93.31 142 LYS A CA 1
ATOM 1147 C C . LYS A 1 142 ? -7.646 7.942 9.495 1.00 93.31 142 LYS A C 1
ATOM 1149 O O . LYS A 1 142 ? -8.729 8.408 9.823 1.00 93.31 142 LYS A O 1
ATOM 1154 N N . GLN A 1 143 ? -7.300 6.686 9.768 1.00 92.19 143 GLN A N 1
ATOM 1155 C CA . GLN A 1 143 ? -8.188 5.800 10.522 1.00 92.19 143 GLN A CA 1
ATOM 1156 C C . GLN A 1 143 ? -8.316 6.235 11.989 1.00 92.19 143 GLN A C 1
ATOM 1158 O O . GLN A 1 143 ? -9.407 6.116 12.540 1.00 92.19 143 GLN A O 1
ATOM 1163 N N . ALA A 1 144 ? -7.259 6.788 12.594 1.00 90.06 144 ALA A N 1
ATOM 1164 C CA . ALA A 1 144 ? -7.302 7.372 13.936 1.00 90.06 144 ALA A CA 1
ATOM 1165 C C . ALA A 1 144 ? -8.179 8.638 13.997 1.00 90.06 144 ALA A C 1
ATOM 1167 O O . ALA A 1 144 ? -8.866 8.863 14.987 1.00 90.06 144 ALA A O 1
ATOM 1168 N N . GLU A 1 145 ? -8.231 9.419 12.914 1.00 91.50 145 GLU A N 1
ATOM 1169 C CA . GLU A 1 145 ? -9.158 10.550 12.736 1.00 91.50 145 GLU A CA 1
ATOM 1170 C C . GLU A 1 145 ? -10.609 10.119 12.420 1.00 91.50 145 GLU A C 1
ATOM 1172 O O . GLU A 1 145 ? -11.466 10.965 12.168 1.00 91.50 145 GLU A O 1
ATOM 1177 N N . GLY A 1 146 ? -10.906 8.814 12.368 1.00 89.94 146 GLY A N 1
ATOM 1178 C CA . GLY A 1 146 ? -12.226 8.294 11.982 1.00 89.94 146 GLY A CA 1
ATOM 1179 C C . GLY A 1 146 ? -12.509 8.341 10.473 1.00 89.94 146 GLY A C 1
ATOM 1180 O O . GLY A 1 146 ? -13.626 8.083 10.026 1.00 89.94 146 GLY A O 1
ATOM 1181 N N . VAL A 1 147 ? -11.509 8.643 9.640 1.00 91.25 147 VAL A N 1
ATOM 1182 C CA . VAL A 1 147 ? -11.659 8.730 8.183 1.00 91.25 147 VAL A CA 1
ATOM 1183 C C . VAL A 1 147 ? -11.473 7.361 7.532 1.00 91.25 147 VAL A C 1
ATOM 1185 O O . VAL A 1 147 ? -10.370 6.821 7.438 1.00 91.25 147 VAL A O 1
ATOM 1188 N N . VAL A 1 148 ? -12.546 6.837 6.936 1.00 91.56 148 VAL A N 1
ATOM 1189 C CA . VAL A 1 148 ? -12.496 5.588 6.158 1.00 91.56 148 VAL A CA 1
ATOM 1190 C C . VAL A 1 148 ? -11.627 5.749 4.906 1.00 91.56 148 VAL A C 1
ATOM 1192 O O . VAL A 1 148 ? -11.938 6.543 4.008 1.00 91.56 148 VAL A O 1
ATOM 1195 N N . VAL A 1 149 ? -10.568 4.945 4.778 1.00 94.31 149 VAL A N 1
ATOM 1196 C CA . VAL A 1 149 ? -9.707 4.897 3.584 1.00 94.31 149 VAL A CA 1
ATOM 1197 C C . VAL A 1 149 ? -10.355 4.014 2.504 1.00 94.31 149 VAL A C 1
ATOM 1199 O O . VAL A 1 149 ? -9.980 2.870 2.287 1.00 94.31 149 VAL A O 1
ATOM 1202 N N . SER A 1 150 ? -11.340 4.559 1.787 1.00 91.56 150 SER A N 1
ATOM 1203 C CA . SER A 1 150 ? -12.121 3.845 0.758 1.00 91.56 150 SER A CA 1
ATOM 1204 C C . SER A 1 150 ? -11.422 3.665 -0.598 1.00 91.56 150 SER A C 1
ATOM 1206 O O . SER A 1 150 ? -12.022 3.172 -1.551 1.00 91.56 150 SER A O 1
ATOM 1208 N N . GLY A 1 151 ? -10.175 4.119 -0.742 1.00 92.50 151 GLY A N 1
ATOM 1209 C CA . GLY A 1 151 ? -9.463 3.986 -2.007 1.00 92.50 151 GLY A CA 1
ATOM 1210 C C . GLY A 1 151 ? -8.092 4.659 -2.045 1.00 92.50 151 GLY A C 1
ATOM 1211 O O . GLY A 1 151 ? -7.746 5.455 -1.167 1.00 92.50 151 GLY A O 1
ATOM 1212 N N . PRO A 1 152 ? -7.325 4.428 -3.126 1.00 95.25 152 PRO A N 1
ATOM 1213 C CA . PRO A 1 152 ? -5.945 4.896 -3.263 1.00 95.25 152 PRO A CA 1
ATOM 1214 C C . PRO A 1 152 ? -5.812 6.422 -3.241 1.00 95.25 152 PRO A C 1
ATOM 1216 O O . PRO A 1 152 ? -4.814 6.952 -2.757 1.00 95.25 152 PRO A O 1
ATOM 1219 N N . LYS A 1 153 ? -6.833 7.151 -3.717 1.00 95.25 153 LYS A N 1
ATOM 1220 C CA . LYS A 1 153 ? -6.847 8.622 -3.684 1.00 95.25 153 LYS A CA 1
ATOM 1221 C C . LYS A 1 153 ? -6.746 9.170 -2.260 1.00 95.25 153 LYS A C 1
ATOM 1223 O O . LYS A 1 153 ? -6.125 10.208 -2.070 1.00 95.25 153 LYS A O 1
ATOM 1228 N N . LYS A 1 154 ? -7.315 8.474 -1.268 1.00 94.62 154 LYS A N 1
ATOM 1229 C CA . LYS A 1 154 ? -7.272 8.918 0.130 1.00 94.62 154 LYS A CA 1
ATOM 1230 C C . LYS A 1 154 ? -5.887 8.750 0.757 1.00 94.62 154 LYS A C 1
ATOM 1232 O O . LYS A 1 154 ? -5.589 9.505 1.669 1.00 94.62 154 LYS A O 1
ATOM 1237 N N . ILE A 1 155 ? -5.040 7.846 0.255 1.00 96.44 155 ILE A N 1
ATOM 1238 C CA . ILE A 1 155 ? -3.644 7.675 0.707 1.00 96.44 155 ILE A CA 1
ATOM 1239 C C . ILE A 1 155 ? -2.763 8.837 0.204 1.00 96.44 155 ILE A C 1
ATOM 1241 O O . ILE A 1 155 ? -1.923 9.371 0.930 1.00 96.44 155 ILE A O 1
ATOM 1245 N N . GLY A 1 156 ? -2.973 9.268 -1.045 1.00 94.31 156 GLY A N 1
ATOM 1246 C CA . GLY A 1 156 ? -2.353 10.481 -1.593 1.00 94.31 156 GLY A CA 1
ATOM 1247 C C . GLY A 1 156 ? -0.839 10.395 -1.829 1.00 94.31 156 GLY A C 1
ATOM 1248 O O . GLY A 1 156 ? -0.159 11.419 -1.798 1.00 94.31 156 GLY A O 1
ATOM 1249 N N . THR A 1 157 ? -0.292 9.194 -2.026 1.00 96.88 157 THR A N 1
ATOM 1250 C CA . THR A 1 157 ? 1.136 8.956 -2.294 1.00 96.88 157 THR A CA 1
ATOM 1251 C C . THR A 1 157 ? 1.366 8.365 -3.685 1.00 96.88 157 THR A C 1
ATOM 1253 O O . THR A 1 157 ? 0.464 7.815 -4.328 1.00 96.88 157 THR A O 1
ATOM 1256 N N . PHE A 1 158 ? 2.604 8.467 -4.173 1.00 95.12 158 PHE A N 1
ATOM 1257 C CA . PHE A 1 158 ? 3.000 7.794 -5.403 1.00 95.12 158 PHE A CA 1
ATOM 1258 C C . PHE A 1 158 ? 2.875 6.274 -5.246 1.00 95.12 158 PHE A C 1
ATOM 1260 O O . PHE A 1 158 ? 3.341 5.694 -4.272 1.00 95.12 158 PHE A O 1
ATOM 1267 N N . GLY A 1 159 ? 2.248 5.622 -6.228 1.00 95.94 159 GLY A N 1
ATOM 1268 C CA . GLY A 1 159 ? 2.047 4.171 -6.198 1.00 95.94 159 GLY A CA 1
ATOM 1269 C C . GLY A 1 159 ? 0.847 3.707 -5.367 1.00 95.94 159 GLY A C 1
ATOM 1270 O O . GLY A 1 159 ? 0.559 2.514 -5.373 1.00 95.94 159 GLY A O 1
ATOM 1271 N N . ALA A 1 160 ? 0.084 4.620 -4.750 1.00 97.25 160 ALA A N 1
ATOM 1272 C CA . ALA A 1 160 ? -1.082 4.282 -3.930 1.00 97.25 160 ALA A CA 1
ATOM 1273 C C . ALA A 1 160 ? -2.101 3.366 -4.631 1.00 97.25 160 ALA A C 1
ATOM 1275 O O . ALA A 1 160 ? -2.719 2.534 -3.980 1.00 97.25 160 ALA A O 1
ATOM 1276 N N . SER A 1 161 ? -2.257 3.465 -5.958 1.00 96.81 161 SER A N 1
ATOM 1277 C CA . SER A 1 161 ? -3.132 2.574 -6.742 1.00 96.81 161 SER A CA 1
ATOM 1278 C C . SER A 1 161 ? -2.785 1.089 -6.610 1.00 96.81 161 SER A C 1
ATOM 1280 O O . SER A 1 161 ? -3.681 0.257 -6.719 1.00 96.81 161 SER A O 1
ATOM 1282 N N . TYR A 1 162 ? -1.504 0.780 -6.406 1.00 97.44 162 TYR A N 1
ATOM 1283 C CA . TYR A 1 162 ? -0.985 -0.573 -6.217 1.00 97.44 162 TYR A CA 1
ATOM 1284 C C . TYR A 1 162 ? -0.879 -0.923 -4.732 1.00 97.44 162 TYR A C 1
ATOM 1286 O O . TYR A 1 162 ? -1.197 -2.040 -4.351 1.00 97.44 162 TYR A O 1
ATOM 1294 N N . LEU A 1 163 ? -0.506 0.039 -3.882 1.00 98.06 163 LEU A N 1
ATOM 1295 C CA . LEU A 1 163 ? -0.410 -0.195 -2.438 1.00 98.06 163 LEU A CA 1
ATOM 1296 C C . LEU A 1 163 ? -1.771 -0.422 -1.780 1.00 98.06 163 LEU A C 1
ATOM 1298 O O . LEU A 1 163 ? -1.855 -1.210 -0.853 1.00 98.06 163 LEU A O 1
ATOM 1302 N N . TYR A 1 164 ? -2.838 0.221 -2.263 1.00 97.56 164 TYR A N 1
ATOM 1303 C CA . TYR A 1 164 ? -4.178 0.095 -1.685 1.00 97.56 164 TYR A CA 1
ATOM 1304 C C . TYR A 1 164 ? -4.652 -1.364 -1.530 1.00 97.56 164 TYR A C 1
ATOM 1306 O O . TYR A 1 164 ? -4.884 -1.774 -0.396 1.00 97.56 164 TYR A O 1
ATOM 1314 N N . PRO A 1 165 ? -4.746 -2.182 -2.600 1.00 96.50 165 PRO A N 1
ATOM 1315 C CA . PRO A 1 165 ? -5.170 -3.577 -2.456 1.00 96.50 165 PRO A CA 1
ATOM 1316 C C . PRO A 1 165 ? -4.202 -4.423 -1.612 1.00 96.50 165 PRO A C 1
ATOM 1318 O O . PRO A 1 165 ? -4.646 -5.343 -0.932 1.00 96.50 165 PRO A O 1
ATOM 1321 N N . VAL A 1 166 ? -2.903 -4.103 -1.600 1.00 97.56 166 VAL A N 1
ATOM 1322 C CA . VAL A 1 166 ? -1.920 -4.789 -0.741 1.00 97.56 166 VAL A CA 1
ATOM 1323 C C . VAL A 1 166 ? -2.156 -4.445 0.735 1.00 97.56 166 VAL A C 1
ATOM 1325 O O . VAL A 1 166 ? -2.144 -5.326 1.587 1.00 97.56 166 VAL A O 1
ATOM 1328 N N . PHE A 1 167 ? -2.444 -3.181 1.045 1.00 97.81 167 PHE A N 1
ATOM 1329 C CA . PHE A 1 167 ? -2.776 -2.721 2.393 1.00 97.81 167 PHE A CA 1
ATOM 1330 C C . PHE A 1 167 ? -4.102 -3.290 2.906 1.00 97.81 167 PHE A C 1
ATOM 1332 O O . PHE A 1 167 ? -4.210 -3.575 4.099 1.00 97.81 167 PHE A O 1
ATOM 1339 N N . CYS A 1 168 ? -5.084 -3.505 2.026 1.00 95.19 168 CYS A N 1
ATOM 1340 C CA . CYS A 1 168 ? -6.283 -4.271 2.365 1.00 95.19 168 CYS A CA 1
ATOM 1341 C C . CYS A 1 168 ? -5.929 -5.731 2.693 1.00 95.19 168 CYS A C 1
ATOM 1343 O O . CYS A 1 168 ? -6.361 -6.246 3.721 1.00 95.19 168 CYS A O 1
ATOM 1345 N N . GLN A 1 169 ? -5.095 -6.379 1.869 1.00 94.62 169 GLN A N 1
ATOM 1346 C CA . GLN A 1 169 ? -4.697 -7.780 2.059 1.00 94.62 169 GLN A CA 1
ATOM 1347 C C . GLN A 1 169 ? -3.981 -8.020 3.392 1.00 94.62 169 GLN A C 1
ATOM 1349 O O . GLN A 1 169 ? -4.237 -9.022 4.055 1.00 94.62 169 GLN A O 1
ATOM 1354 N N . ILE A 1 170 ? -3.100 -7.103 3.799 1.00 95.12 170 ILE A N 1
ATOM 1355 C CA . ILE A 1 170 ? -2.387 -7.207 5.078 1.00 95.12 170 ILE A CA 1
ATOM 1356 C C . ILE A 1 170 ? -3.219 -6.700 6.268 1.00 95.12 170 ILE A C 1
ATOM 1358 O O . ILE A 1 170 ? -2.712 -6.671 7.379 1.00 95.12 170 ILE A O 1
ATOM 1362 N N . GLY A 1 171 ? -4.469 -6.263 6.077 1.00 94.69 171 GLY A N 1
ATOM 1363 C CA . GLY A 1 171 ? -5.344 -5.805 7.168 1.00 94.69 171 GLY A CA 1
ATOM 1364 C C . GLY A 1 171 ? -5.014 -4.421 7.745 1.00 94.69 171 GLY A C 1
ATOM 1365 O O . GLY A 1 171 ? -5.548 -4.048 8.796 1.00 94.69 171 GLY A O 1
ATOM 1366 N N . LEU A 1 172 ? -4.157 -3.648 7.067 1.00 95.56 172 LEU A N 1
ATOM 1367 C CA . LEU A 1 172 ? -3.829 -2.271 7.449 1.00 95.56 172 LEU A CA 1
ATOM 1368 C C . LEU A 1 172 ? -5.016 -1.329 7.203 1.00 95.56 172 LEU A C 1
ATOM 1370 O O . LEU A 1 172 ? -5.314 -0.476 8.038 1.00 95.56 172 LEU A O 1
ATOM 1374 N N . ILE A 1 173 ? -5.691 -1.499 6.062 1.00 94.62 173 ILE A N 1
ATOM 1375 C CA . ILE A 1 173 ? -6.936 -0.798 5.731 1.00 94.62 173 ILE A CA 1
ATOM 1376 C C . ILE A 1 173 ? -8.107 -1.695 6.120 1.00 94.62 173 ILE A C 1
ATOM 1378 O O . ILE A 1 173 ? -8.225 -2.812 5.619 1.00 94.62 173 ILE A O 1
ATOM 1382 N N . THR A 1 174 ? -8.997 -1.199 6.977 1.00 85.06 174 THR A N 1
ATOM 1383 C CA . THR A 1 174 ? -10.252 -1.885 7.303 1.00 85.06 174 THR A CA 1
ATOM 1384 C C . THR A 1 174 ? -11.414 -1.300 6.520 1.00 85.06 174 THR A C 1
ATOM 1386 O O . THR A 1 174 ? -11.697 -0.110 6.615 1.00 85.06 174 THR A O 1
ATOM 1389 N N . GLU A 1 175 ? -12.133 -2.143 5.779 1.00 67.50 175 GLU A N 1
ATOM 1390 C CA . GLU A 1 175 ? -13.250 -1.726 4.917 1.00 67.50 175 GLU A CA 1
ATOM 1391 C C . GLU A 1 175 ? -14.539 -1.343 5.676 1.00 67.50 175 GLU A C 1
ATOM 1393 O O . GLU A 1 175 ? -15.556 -1.072 5.044 1.00 67.50 175 GLU A O 1
ATOM 1398 N N . LYS A 1 176 ? -14.538 -1.300 7.017 1.00 54.62 176 LYS A N 1
ATOM 1399 C CA . LYS A 1 176 ? -15.740 -1.012 7.813 1.00 54.62 176 LYS A CA 1
ATOM 1400 C C . LYS A 1 176 ? -15.446 -0.134 9.026 1.00 54.62 176 LYS A C 1
ATOM 1402 O O . LYS A 1 176 ? -14.733 -0.559 9.928 1.00 54.62 176 LYS A O 1
ATOM 1407 N N . MET A 1 177 ? -16.108 1.017 9.088 1.00 44.00 177 MET A N 1
ATOM 1408 C CA . MET A 1 177 ? -16.814 1.404 10.307 1.00 44.00 177 MET A CA 1
ATOM 1409 C C . MET A 1 177 ? -18.296 1.210 9.995 1.00 44.00 177 MET A C 1
ATOM 1411 O O . MET A 1 177 ? -18.897 2.017 9.294 1.00 44.00 177 MET A O 1
ATOM 1415 N N . ASN A 1 178 ? -18.850 0.069 10.404 1.00 39.69 178 ASN A N 1
ATOM 1416 C CA . ASN A 1 178 ? -20.295 -0.044 10.506 1.00 39.69 178 ASN A CA 1
ATOM 1417 C C . ASN A 1 178 ? -20.657 0.686 11.799 1.00 39.69 178 ASN A C 1
ATOM 1419 O O . ASN A 1 178 ? -20.446 0.136 12.877 1.00 39.69 178 ASN A O 1
ATOM 1423 N N . GLU A 1 179 ? -21.169 1.906 11.690 1.00 44.53 179 GLU A N 1
ATOM 1424 C CA . GLU A 1 179 ? -22.053 2.452 12.714 1.00 44.53 179 GLU A CA 1
ATOM 1425 C C . GLU A 1 179 ? -23.288 1.543 12.745 1.00 44.53 179 GLU A C 1
ATOM 1427 O O . GLU A 1 179 ? -24.192 1.643 11.920 1.00 44.53 179 GLU A O 1
ATOM 1432 N N . SER A 1 180 ? -23.274 0.560 13.641 1.00 44.66 180 SER A N 1
ATOM 1433 C CA . SER A 1 180 ? -24.497 -0.032 14.171 1.00 44.66 180 SER A CA 1
ATOM 1434 C C . SER A 1 180 ? -24.720 0.562 15.556 1.00 44.66 180 SER A C 1
ATOM 1436 O O . SER A 1 180 ? -24.536 -0.113 16.564 1.00 44.66 180 SER A O 1
ATOM 1438 N N . GLU A 1 181 ? -25.063 1.844 15.574 1.00 47.72 181 GLU A N 1
ATOM 1439 C CA . GLU A 1 181 ? -25.778 2.502 16.663 1.00 47.72 181 GLU A CA 1
ATOM 1440 C C . GLU A 1 181 ? -26.929 3.286 16.031 1.00 47.72 181 GLU A C 1
ATOM 1442 O O . GLU A 1 181 ? -26.870 4.500 15.923 1.00 47.72 181 GLU A O 1
ATOM 1447 N N . GLU A 1 182 ? -27.979 2.592 15.590 1.00 45.28 182 GLU A N 1
ATOM 1448 C CA . GLU A 1 182 ? -29.322 3.177 15.597 1.00 45.28 182 GLU A CA 1
ATOM 1449 C C . GLU A 1 182 ? -30.344 2.108 16.016 1.00 45.28 182 GLU A C 1
ATOM 1451 O O . GLU A 1 182 ? -30.624 1.171 15.267 1.00 45.28 182 GLU A O 1
ATOM 1456 N N . MET A 1 183 ? -30.872 2.344 17.228 1.00 36.22 183 MET A N 1
ATOM 1457 C CA . MET A 1 183 ? -32.036 1.778 17.940 1.00 36.22 183 MET A CA 1
ATOM 1458 C C . MET A 1 183 ? -31.975 0.349 18.485 1.00 36.22 183 MET A C 1
ATOM 1460 O O . MET A 1 183 ? -32.204 -0.621 17.733 1.00 36.22 183 MET A O 1
#

Radius of gyration: 21.51 Å; chains: 1; bounding box: 88×47×47 Å